Protein AF-J9G043-F1 (afdb_monomer_lite)

Sequence (116 aa):
MPAAIFRTELGAYRKVLTLEELISLRCRYGISIAAIVHRAKDLGIISVSYYNEIFDKYIHSNLMEEGWGHYPIEEHTDRFDRLLKRCVAEGYLTVEEAALNVKVKPNEYKCKLTLL

Organism: NCBI:txid749906

Structure (mmCIF, N/CA/C/O backbone):
data_AF-J9G043-F1
#
_entry.id   AF-J9G043-F1
#
loop_
_atom_site.group_PDB
_atom_site.id
_atom_site.type_symbol
_atom_site.label_atom_id
_atom_site.label_alt_id
_atom_site.label_comp_id
_atom_site.label_asym_id
_atom_site.label_entity_id
_atom_site.label_seq_id
_atom_site.pdbx_PDB_ins_code
_atom_site.Cartn_x
_atom_site.Cartn_y
_atom_site.Cartn_z
_atom_site.occupancy
_atom_site.B_iso_or_equiv
_atom_site.auth_seq_id
_atom_site.auth_comp_id
_atom_site.auth_asym_id
_atom_site.auth_atom_id
_atom_site.pdbx_PDB_model_num
ATOM 1 N N . MET A 1 1 ? -1.140 -3.269 -5.354 1.00 83.44 1 MET A N 1
ATOM 2 C CA . MET A 1 1 ? -2.037 -2.431 -6.186 1.00 83.44 1 MET A CA 1
ATOM 3 C C . MET A 1 1 ? -2.889 -3.293 -7.121 1.00 83.44 1 MET A C 1
ATOM 5 O O . MET A 1 1 ? -2.339 -4.216 -7.728 1.00 83.44 1 MET A O 1
ATOM 9 N N . PRO A 1 2 ? -4.205 -3.042 -7.253 1.00 91.62 2 PRO A N 1
ATOM 10 C CA . PRO A 1 2 ? -5.071 -3.751 -8.201 1.00 91.62 2 PRO A CA 1
ATOM 11 C C . PRO A 1 2 ? -4.583 -3.632 -9.650 1.00 91.62 2 PRO A C 1
ATOM 13 O O . PRO A 1 2 ? -4.056 -2.595 -10.048 1.00 91.62 2 PRO A O 1
ATOM 16 N N . ALA A 1 3 ? -4.762 -4.694 -10.442 1.00 92.12 3 ALA A N 1
ATOM 17 C CA . ALA A 1 3 ? -4.240 -4.766 -11.810 1.00 92.12 3 ALA A CA 1
ATOM 18 C C . ALA A 1 3 ? -4.832 -3.694 -12.740 1.00 92.12 3 ALA A C 1
ATOM 20 O O . ALA A 1 3 ? -4.106 -3.135 -13.557 1.00 92.12 3 ALA A O 1
ATOM 21 N N . ALA A 1 4 ? -6.125 -3.387 -12.590 1.00 93.75 4 ALA A N 1
ATOM 22 C CA . ALA A 1 4 ? -6.811 -2.385 -13.402 1.00 93.75 4 ALA A CA 1
ATOM 23 C C . ALA A 1 4 ? -6.187 -0.991 -13.233 1.00 93.75 4 ALA A C 1
ATOM 25 O O . ALA A 1 4 ? -5.757 -0.396 -14.214 1.00 93.75 4 ALA A O 1
ATOM 26 N N . ILE A 1 5 ? -6.039 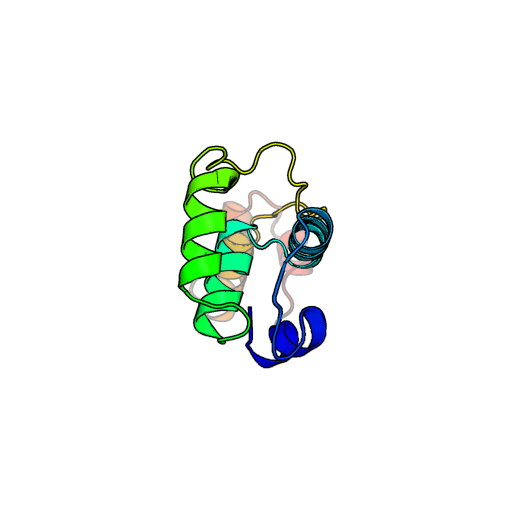-0.527 -11.986 1.00 93.25 5 ILE A N 1
ATOM 27 C CA . ILE A 1 5 ? -5.428 0.775 -11.668 1.00 93.25 5 ILE A CA 1
ATOM 28 C C . ILE A 1 5 ? -3.989 0.830 -12.193 1.00 93.25 5 ILE A C 1
ATOM 30 O O . ILE A 1 5 ? -3.579 1.811 -12.799 1.00 93.25 5 ILE A O 1
ATOM 34 N N . PHE A 1 6 ? -3.234 -0.257 -12.028 1.00 93.62 6 PHE A N 1
ATOM 35 C CA . PHE A 1 6 ? -1.839 -0.321 -12.467 1.00 93.62 6 PHE A CA 1
ATOM 36 C C . PHE A 1 6 ? -1.672 -0.188 -13.981 1.00 93.62 6 PHE A C 1
ATOM 38 O O . PHE A 1 6 ? -0.763 0.499 -14.439 1.00 93.62 6 PHE A O 1
ATOM 45 N N . ARG A 1 7 ? -2.574 -0.793 -14.756 1.00 93.31 7 ARG A N 1
ATOM 46 C CA . ARG A 1 7 ? -2.587 -0.659 -16.218 1.00 93.31 7 ARG A CA 1
ATOM 47 C C . ARG A 1 7 ? -3.043 0.723 -16.677 1.00 93.31 7 ARG A C 1
ATOM 49 O O . ARG A 1 7 ? -2.582 1.170 -17.718 1.00 93.31 7 ARG A O 1
ATOM 56 N N . THR A 1 8 ? -3.909 1.399 -15.925 1.00 93.06 8 THR A N 1
ATOM 57 C CA . THR A 1 8 ? -4.282 2.792 -16.216 1.00 93.06 8 THR A CA 1
ATOM 58 C C . THR A 1 8 ? -3.104 3.742 -16.009 1.00 93.06 8 THR A C 1
ATOM 60 O O . THR A 1 8 ? -2.899 4.635 -16.821 1.00 93.06 8 THR A O 1
ATOM 63 N N . GLU A 1 9 ? -2.314 3.527 -14.957 1.00 92.56 9 GLU A N 1
ATOM 64 C CA . GLU A 1 9 ? -1.180 4.392 -14.612 1.00 92.56 9 GLU A CA 1
ATOM 65 C C . GLU A 1 9 ? 0.044 4.181 -15.519 1.00 92.56 9 GLU A C 1
ATOM 67 O O . GLU A 1 9 ? 0.621 5.149 -16.002 1.00 92.56 9 GLU A O 1
ATOM 72 N N . LEU A 1 10 ? 0.444 2.927 -15.771 1.00 90.38 10 LEU A N 1
ATOM 73 C CA . LEU A 1 10 ? 1.682 2.599 -16.503 1.00 90.38 10 LEU A CA 1
ATOM 74 C C . LEU A 1 10 ? 1.450 2.084 -17.932 1.00 90.38 10 LEU A C 1
ATOM 76 O O . LEU A 1 10 ? 2.395 1.943 -18.711 1.00 90.38 10 LEU A O 1
ATOM 80 N N . GLY A 1 11 ? 0.201 1.791 -18.293 1.00 91.62 11 GLY A N 1
ATOM 81 C CA . GLY A 1 11 ? -0.156 1.166 -19.562 1.00 91.62 11 GLY A CA 1
ATOM 82 C C . GLY A 1 11 ? -0.035 -0.361 -19.554 1.00 91.62 11 GLY A C 1
ATOM 83 O O . GLY A 1 11 ? 0.167 -1.010 -18.527 1.00 91.62 11 GLY A O 1
ATOM 84 N N . ALA A 1 12 ? -0.189 -0.952 -20.741 1.00 89.94 12 ALA A N 1
ATOM 85 C CA . ALA A 1 12 ? -0.136 -2.402 -20.926 1.00 89.94 12 ALA A CA 1
ATOM 86 C C . ALA A 1 12 ? 1.292 -2.949 -21.103 1.00 89.94 12 ALA A C 1
ATOM 88 O O . ALA A 1 12 ? 1.536 -4.103 -20.766 1.00 89.94 12 ALA A O 1
ATOM 89 N N . TYR A 1 13 ? 2.215 -2.143 -21.638 1.00 93.25 13 TYR A N 1
ATOM 90 C CA . TYR A 1 13 ? 3.593 -2.548 -21.915 1.00 93.25 13 TYR A CA 1
ATOM 91 C C . TYR A 1 13 ? 4.543 -1.349 -21.870 1.00 93.25 13 TYR A C 1
ATOM 93 O O . TYR A 1 13 ? 4.235 -0.283 -22.410 1.00 93.25 13 TYR A O 1
ATOM 101 N N . ARG A 1 14 ? 5.718 -1.535 -21.263 1.00 90.25 14 ARG A N 1
ATOM 102 C CA . ARG A 1 14 ? 6.774 -0.526 -21.144 1.00 90.25 14 ARG A CA 1
ATOM 103 C C . ARG A 1 14 ? 8.136 -1.151 -21.399 1.00 90.25 14 ARG A C 1
ATOM 105 O O . ARG A 1 14 ? 8.455 -2.226 -20.901 1.00 90.25 14 ARG A O 1
ATOM 112 N N . LYS A 1 15 ? 8.964 -0.425 -22.152 1.00 90.19 15 LYS A N 1
ATOM 113 C CA . LYS A 1 15 ? 10.357 -0.812 -22.403 1.00 90.19 15 LYS A CA 1
ATOM 114 C C . LYS A 1 15 ? 11.306 -0.278 -21.328 1.00 90.19 15 LYS A C 1
ATOM 116 O O . LYS A 1 15 ? 12.271 -0.948 -20.995 1.00 90.19 15 LYS A O 1
ATOM 121 N N . VAL A 1 16 ? 11.030 0.925 -20.819 1.00 92.44 16 VAL A N 1
ATOM 122 C CA . VAL A 1 16 ? 11.827 1.617 -19.798 1.00 92.44 16 VAL A CA 1
ATOM 123 C C . VAL A 1 16 ? 10.878 2.332 -18.834 1.00 92.44 16 VAL A C 1
ATOM 125 O O . VAL A 1 16 ? 9.849 2.862 -19.262 1.00 92.44 16 VAL A O 1
ATOM 128 N N . LEU A 1 17 ? 11.219 2.322 -17.548 1.00 91.94 17 LEU A N 1
ATOM 129 C CA . LEU A 1 17 ? 10.567 3.082 -16.481 1.00 91.94 17 LEU A CA 1
ATOM 130 C C . LEU A 1 17 ? 11.531 4.162 -15.986 1.00 91.94 17 LEU A C 1
ATOM 132 O O . LEU A 1 17 ? 12.732 3.910 -15.871 1.00 91.94 17 LEU A O 1
ATOM 136 N N . THR A 1 18 ? 11.019 5.356 -15.693 1.00 92.19 18 THR A N 1
ATOM 137 C CA . THR A 1 18 ? 11.827 6.428 -15.096 1.00 92.19 18 THR A CA 1
ATOM 138 C C . THR A 1 18 ? 11.665 6.429 -13.580 1.00 92.19 18 THR A C 1
ATOM 140 O O . THR A 1 18 ? 10.607 6.086 -13.054 1.00 92.19 18 THR A O 1
ATOM 143 N N . LEU A 1 19 ? 12.712 6.832 -12.855 1.00 91.31 19 LEU A N 1
ATOM 144 C CA . LEU A 1 19 ? 12.646 6.900 -11.394 1.00 91.31 19 LEU A CA 1
ATOM 145 C C . LEU A 1 19 ? 11.582 7.906 -10.923 1.00 91.31 19 LEU A C 1
ATOM 147 O O . LEU A 1 19 ? 10.851 7.624 -9.982 1.00 91.31 19 LEU A O 1
ATOM 151 N N . GLU A 1 20 ? 11.438 9.040 -11.610 1.00 92.06 20 GLU A N 1
ATOM 152 C CA . GLU A 1 20 ? 10.441 10.071 -11.288 1.00 92.06 20 GLU A CA 1
ATOM 153 C C . GLU A 1 20 ? 8.993 9.563 -11.407 1.00 92.06 20 GLU A C 1
ATOM 155 O O . GLU A 1 20 ? 8.160 9.869 -10.554 1.00 92.06 20 GLU A O 1
ATOM 160 N N . GLU A 1 21 ? 8.693 8.73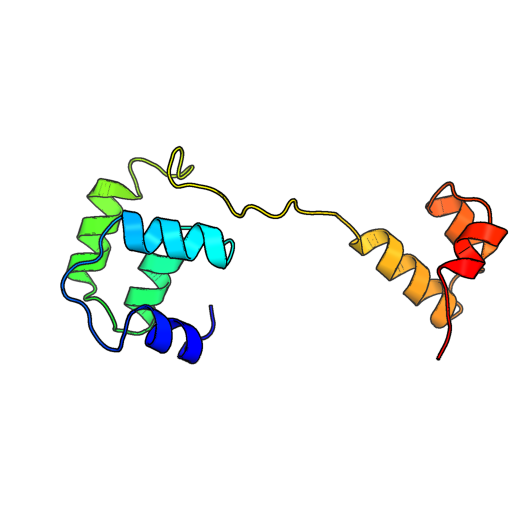8 -12.419 1.00 93.06 21 GLU A N 1
ATOM 161 C CA . GLU A 1 21 ? 7.383 8.089 -12.587 1.00 93.06 21 GLU A CA 1
ATOM 162 C C . GLU A 1 21 ? 7.074 7.170 -11.393 1.00 93.06 21 GLU A C 1
ATOM 164 O O . GLU A 1 21 ? 5.970 7.193 -10.841 1.00 93.06 21 GLU A O 1
ATOM 169 N N . LEU A 1 22 ? 8.077 6.418 -10.931 1.00 93.38 22 LEU A N 1
ATOM 170 C CA . LEU A 1 22 ? 7.959 5.524 -9.779 1.00 93.38 22 LEU A CA 1
ATOM 171 C C . LEU A 1 22 ? 7.812 6.291 -8.457 1.00 93.38 22 LEU A C 1
ATOM 173 O O . LEU A 1 22 ? 6.971 5.923 -7.635 1.00 93.38 22 LEU A O 1
ATOM 177 N N . ILE A 1 23 ? 8.566 7.379 -8.268 1.00 94.19 23 ILE A N 1
ATOM 178 C CA . ILE A 1 23 ? 8.435 8.270 -7.104 1.00 94.19 23 ILE A CA 1
ATOM 179 C C . ILE A 1 23 ? 7.031 8.886 -7.072 1.00 94.19 23 ILE A C 1
ATOM 181 O O . ILE A 1 23 ? 6.381 8.885 -6.029 1.00 94.19 23 ILE A O 1
ATOM 185 N N . SER A 1 24 ? 6.515 9.347 -8.215 1.00 93.75 24 SER A N 1
ATOM 186 C CA . SER A 1 24 ? 5.154 9.889 -8.310 1.00 93.75 24 SER A CA 1
ATOM 187 C C . SER A 1 24 ? 4.093 8.868 -7.884 1.00 93.75 24 SER A C 1
ATOM 189 O O . SER A 1 24 ? 3.169 9.196 -7.136 1.00 93.75 24 SER A O 1
ATOM 191 N N . LEU A 1 25 ? 4.229 7.607 -8.305 1.00 93.56 25 LEU A N 1
ATOM 192 C CA . LEU A 1 25 ? 3.329 6.527 -7.891 1.00 93.56 25 LEU A CA 1
ATOM 193 C C . LEU A 1 25 ? 3.442 6.216 -6.397 1.00 93.56 25 LEU A C 1
ATOM 195 O O . LEU A 1 25 ? 2.419 6.050 -5.727 1.00 93.56 25 LEU A O 1
ATOM 199 N N . ARG A 1 26 ? 4.661 6.188 -5.854 1.00 92.56 26 ARG A N 1
ATOM 200 C CA . ARG A 1 26 ? 4.886 6.020 -4.418 1.00 92.56 26 ARG A CA 1
ATOM 201 C C . ARG A 1 26 ? 4.215 7.121 -3.606 1.00 92.56 26 ARG A C 1
ATOM 203 O O . ARG A 1 26 ? 3.488 6.813 -2.667 1.00 92.56 26 ARG A O 1
ATOM 210 N N . CYS A 1 27 ? 4.414 8.384 -3.972 1.00 92.69 27 CYS A N 1
ATOM 211 C CA . CYS A 1 27 ? 3.828 9.516 -3.257 1.00 92.69 27 CYS A CA 1
ATOM 212 C C . CYS A 1 27 ? 2.294 9.524 -3.331 1.00 92.69 27 CYS A C 1
ATOM 214 O O . CYS A 1 27 ? 1.644 9.977 -2.396 1.00 92.69 27 CYS A O 1
ATOM 216 N N . ARG A 1 28 ? 1.696 9.006 -4.414 1.00 92.31 28 ARG A N 1
ATOM 217 C CA . ARG A 1 28 ? 0.232 8.941 -4.570 1.00 92.31 28 ARG A CA 1
ATOM 218 C C . ARG A 1 28 ? -0.423 7.776 -3.834 1.00 92.31 28 ARG A C 1
ATOM 220 O O . ARG A 1 28 ? -1.520 7.945 -3.311 1.00 92.31 28 ARG A O 1
ATOM 227 N N . TYR A 1 29 ? 0.213 6.606 -3.808 1.00 91.75 29 TYR A N 1
ATOM 228 C CA . TYR A 1 29 ? -0.409 5.375 -3.300 1.00 91.75 29 TYR A CA 1
ATOM 229 C C . TYR A 1 29 ? 0.231 4.815 -2.026 1.00 91.75 29 TYR A C 1
ATOM 231 O O . TYR A 1 29 ? -0.287 3.848 -1.473 1.00 91.75 29 TYR A O 1
ATOM 239 N N . GLY A 1 30 ? 1.359 5.369 -1.582 1.00 91.31 30 GLY A N 1
ATOM 240 C CA . GLY A 1 30 ? 2.098 4.890 -0.413 1.00 91.31 30 GLY A CA 1
ATOM 241 C C . GLY A 1 30 ? 2.710 3.502 -0.594 1.00 91.31 30 GLY A C 1
ATOM 242 O O . GLY A 1 30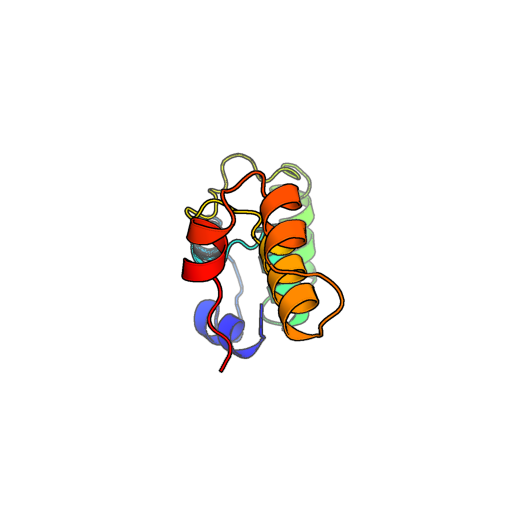 ? 2.840 2.745 0.361 1.00 91.31 30 GLY A O 1
ATOM 243 N N . ILE A 1 31 ? 3.064 3.145 -1.830 1.00 92.44 31 ILE A N 1
ATOM 244 C CA . ILE A 1 31 ? 3.646 1.844 -2.180 1.00 92.44 31 ILE A CA 1
ATOM 245 C C . ILE A 1 31 ? 5.150 2.019 -2.407 1.00 92.44 31 ILE A C 1
ATOM 247 O O . ILE A 1 31 ? 5.560 2.992 -3.037 1.00 92.44 31 ILE A O 1
ATOM 251 N N . SER A 1 32 ? 5.966 1.076 -1.930 1.00 92.75 32 SER A N 1
ATOM 252 C CA . SER A 1 32 ? 7.410 1.085 -2.192 1.00 92.75 32 SER A CA 1
ATOM 253 C C . SER A 1 32 ? 7.719 0.979 -3.686 1.00 92.75 32 SER A C 1
ATOM 255 O O . SER A 1 32 ? 6.978 0.355 -4.457 1.00 92.75 32 SER A O 1
ATOM 257 N N . ILE A 1 33 ? 8.834 1.571 -4.110 1.00 93.50 33 ILE A N 1
ATOM 258 C CA . ILE A 1 33 ? 9.256 1.528 -5.514 1.00 93.50 33 ILE A CA 1
ATOM 259 C C . ILE A 1 33 ? 9.550 0.090 -5.931 1.00 93.50 33 ILE A C 1
ATOM 261 O O . ILE A 1 33 ? 9.089 -0.348 -6.987 1.00 93.50 33 ILE A O 1
ATOM 265 N N . ALA A 1 34 ? 10.217 -0.683 -5.076 1.00 93.88 34 ALA A N 1
ATOM 266 C CA . ALA A 1 34 ? 10.456 -2.098 -5.307 1.00 93.88 34 ALA A CA 1
ATOM 267 C C . ALA A 1 34 ? 9.146 -2.863 -5.546 1.00 93.88 34 ALA A C 1
ATOM 269 O O . ALA A 1 34 ? 9.048 -3.633 -6.503 1.00 93.88 34 ALA A O 1
ATOM 270 N N . ALA A 1 35 ? 8.104 -2.611 -4.744 1.00 94.00 35 ALA A N 1
ATOM 271 C CA . ALA A 1 35 ? 6.807 -3.258 -4.926 1.00 94.00 35 ALA A CA 1
ATOM 272 C C . ALA A 1 35 ? 6.118 -2.840 -6.234 1.00 94.00 35 ALA A C 1
ATOM 274 O O . ALA A 1 35 ? 5.463 -3.674 -6.862 1.00 94.00 35 ALA A O 1
ATOM 275 N N . ILE A 1 36 ? 6.275 -1.590 -6.682 1.00 94.62 36 ILE A N 1
ATOM 276 C CA . ILE A 1 36 ? 5.770 -1.137 -7.989 1.00 94.62 36 ILE A CA 1
ATOM 277 C C . ILE A 1 36 ? 6.486 -1.885 -9.121 1.00 94.62 36 ILE A C 1
ATOM 279 O O . ILE A 1 36 ? 5.823 -2.439 -9.996 1.00 94.62 36 ILE A O 1
ATOM 283 N N . VAL A 1 37 ? 7.818 -1.966 -9.089 1.00 94.62 37 VAL A N 1
ATOM 284 C CA . VAL A 1 37 ? 8.619 -2.654 -10.118 1.00 94.62 37 VAL A CA 1
ATOM 285 C C . VAL A 1 37 ? 8.301 -4.154 -10.159 1.00 94.62 37 VAL A C 1
ATOM 287 O O . VAL A 1 37 ? 8.056 -4.710 -11.232 1.00 94.62 37 VAL A O 1
ATOM 290 N N . HIS A 1 38 ? 8.200 -4.801 -8.996 1.00 94.81 38 HIS A N 1
ATOM 291 C CA . HIS A 1 38 ? 7.724 -6.181 -8.882 1.00 94.81 38 HIS A CA 1
ATOM 292 C C . HIS A 1 38 ? 6.324 -6.355 -9.474 1.00 94.81 38 HIS A C 1
ATOM 294 O O . HIS A 1 38 ? 6.086 -7.271 -10.261 1.00 94.81 38 HIS A O 1
ATOM 300 N N . ARG A 1 39 ? 5.398 -5.446 -9.154 1.00 95.19 39 ARG A N 1
ATOM 301 C CA . ARG A 1 39 ? 4.028 -5.512 -9.664 1.00 95.19 39 ARG A CA 1
ATOM 302 C C . ARG A 1 39 ? 3.961 -5.328 -11.180 1.00 95.19 39 ARG A C 1
ATOM 304 O O . ARG A 1 39 ? 3.145 -5.984 -11.824 1.00 95.19 39 ARG A O 1
ATOM 311 N N . ALA A 1 40 ? 4.813 -4.481 -11.755 1.00 94.81 40 ALA A N 1
ATOM 312 C CA . ALA A 1 40 ? 4.911 -4.301 -13.201 1.00 94.81 40 ALA A CA 1
ATOM 313 C C . ALA A 1 40 ? 5.355 -5.592 -13.902 1.00 94.81 40 ALA A C 1
ATOM 315 O O . ALA A 1 40 ? 4.796 -5.945 -14.943 1.00 94.81 40 ALA A O 1
ATOM 316 N N . LYS A 1 41 ? 6.312 -6.318 -13.311 1.00 95.56 41 LYS A N 1
ATOM 317 C CA . LYS A 1 41 ? 6.744 -7.636 -13.792 1.00 95.56 41 LYS A CA 1
ATOM 318 C C . LYS A 1 41 ? 5.605 -8.656 -13.702 1.00 95.56 41 LYS A C 1
ATOM 320 O O . LYS A 1 41 ? 5.315 -9.314 -14.696 1.00 95.56 41 LYS A O 1
ATOM 325 N N . ASP A 1 42 ? 4.928 -8.753 -12.557 1.00 95.50 42 ASP A N 1
ATOM 326 C CA . ASP A 1 42 ? 3.834 -9.718 -12.351 1.00 95.50 42 ASP A CA 1
ATOM 327 C C . ASP A 1 42 ? 2.676 -9.522 -13.338 1.00 95.50 42 ASP A C 1
ATOM 329 O O . ASP A 1 42 ? 2.017 -10.478 -13.742 1.00 95.50 42 ASP A O 1
ATOM 333 N N . LEU A 1 43 ? 2.417 -8.275 -13.737 1.00 94.88 43 LEU A N 1
ATOM 334 C CA . LEU A 1 43 ? 1.372 -7.933 -14.702 1.00 94.88 43 LEU A CA 1
ATOM 335 C C . LEU A 1 43 ? 1.828 -8.021 -16.165 1.00 94.88 43 LEU A C 1
ATOM 337 O O . LEU A 1 43 ? 1.007 -7.773 -17.052 1.00 94.88 43 LEU A O 1
ATOM 341 N N . GLY A 1 44 ? 3.095 -8.366 -16.413 1.00 94.25 44 GLY A N 1
ATOM 342 C CA . GLY A 1 44 ? 3.686 -8.473 -17.748 1.00 94.25 44 GLY A CA 1
ATOM 343 C C . GLY A 1 44 ? 3.915 -7.130 -18.447 1.00 94.25 44 GLY A C 1
ATOM 344 O O . GLY A 1 44 ? 4.065 -7.100 -19.664 1.00 94.25 44 GLY A O 1
ATOM 345 N N . ILE A 1 45 ? 3.927 -6.021 -17.702 1.00 94.94 45 ILE A N 1
ATOM 346 C CA . ILE A 1 45 ? 4.142 -4.675 -18.257 1.00 94.94 45 ILE A CA 1
ATOM 347 C C . ILE A 1 45 ? 5.614 -4.476 -18.617 1.00 94.94 45 ILE A C 1
ATOM 349 O O . ILE A 1 45 ? 5.916 -3.811 -19.605 1.00 94.94 45 ILE A O 1
ATOM 353 N N . ILE A 1 46 ? 6.518 -5.077 -17.842 1.00 95.75 46 ILE A N 1
ATOM 354 C CA . ILE A 1 46 ? 7.957 -5.115 -18.114 1.00 95.75 46 ILE A CA 1
ATOM 355 C C . ILE A 1 46 ? 8.444 -6.555 -18.271 1.00 95.75 46 ILE A C 1
ATOM 357 O O . ILE A 1 46 ? 7.850 -7.489 -17.727 1.00 95.75 46 ILE A O 1
ATOM 361 N N . SER A 1 47 ? 9.551 -6.742 -18.990 1.00 95.31 47 SER A N 1
ATOM 362 C CA . SER A 1 47 ? 10.181 -8.056 -19.115 1.00 95.31 47 SER A CA 1
ATOM 363 C C . SER A 1 47 ? 10.893 -8.470 -17.823 1.00 95.31 47 SER A C 1
ATOM 365 O O . SER A 1 47 ? 11.362 -7.639 -17.044 1.00 95.31 47 SER A O 1
ATOM 367 N N . VAL A 1 48 ? 11.042 -9.782 -17.622 1.00 95.50 48 VAL A N 1
ATOM 368 C CA . VAL A 1 48 ? 11.794 -10.337 -16.484 1.00 95.50 48 VAL A CA 1
ATOM 369 C C . VAL A 1 48 ? 13.271 -9.931 -16.532 1.00 95.50 48 VAL A C 1
ATOM 371 O O . VAL A 1 48 ? 13.864 -9.661 -15.492 1.00 95.50 48 VAL A O 1
ATOM 374 N N . SER A 1 49 ? 13.857 -9.838 -17.730 1.00 95.25 49 SER A N 1
ATOM 375 C CA . SER A 1 49 ? 15.241 -9.386 -17.909 1.00 95.25 49 SER A CA 1
ATOM 376 C C . SER A 1 49 ? 15.441 -7.946 -17.439 1.00 95.25 49 SER A C 1
ATOM 378 O O . SER A 1 49 ? 16.372 -7.674 -16.688 1.00 95.25 49 SER A O 1
ATOM 380 N N . TYR A 1 50 ? 14.534 -7.045 -17.827 1.00 95.25 50 TYR A N 1
ATOM 381 C CA . TYR A 1 50 ? 14.585 -5.643 -17.425 1.00 95.25 50 TYR A CA 1
ATOM 382 C C . TYR A 1 50 ? 14.313 -5.472 -15.928 1.00 95.25 50 TYR A C 1
ATOM 384 O O . TYR A 1 50 ? 14.970 -4.678 -15.262 1.00 95.25 50 TYR A O 1
ATOM 392 N N . TYR A 1 51 ? 13.390 -6.266 -15.381 1.00 95.75 51 TYR A N 1
ATOM 393 C CA . TYR A 1 51 ? 13.146 -6.326 -13.944 1.00 95.75 51 TYR A CA 1
ATOM 394 C C . TYR A 1 51 ? 14.430 -6.670 -13.162 1.00 95.75 51 TYR A C 1
ATOM 396 O O . TYR A 1 51 ? 14.765 -5.949 -12.226 1.00 95.75 51 TYR A O 1
ATOM 404 N N . ASN A 1 52 ? 15.161 -7.721 -13.560 1.00 95.31 52 ASN A N 1
ATOM 405 C CA . ASN A 1 52 ? 16.400 -8.119 -12.879 1.00 95.31 52 ASN A CA 1
ATOM 406 C C . ASN A 1 52 ? 17.455 -7.005 -12.963 1.00 95.31 52 ASN A C 1
ATOM 408 O O . ASN A 1 52 ? 18.073 -6.665 -11.962 1.00 95.31 52 ASN A O 1
ATOM 412 N N . GLU A 1 53 ? 17.594 -6.373 -14.133 1.00 93.81 53 GLU A N 1
ATOM 413 C CA . GLU A 1 53 ? 18.524 -5.259 -14.324 1.00 93.81 53 GLU A CA 1
ATOM 414 C C . GLU A 1 53 ? 18.217 -4.069 -13.401 1.00 93.81 53 GLU A C 1
ATOM 416 O O . GLU A 1 53 ? 19.130 -3.533 -12.771 1.00 93.81 53 GLU A O 1
ATOM 421 N N . ILE A 1 54 ? 16.948 -3.651 -13.300 1.00 93.00 54 ILE A N 1
ATOM 422 C CA . ILE A 1 54 ? 16.552 -2.571 -12.383 1.00 93.00 54 ILE A CA 1
ATOM 423 C C . ILE A 1 54 ? 16.829 -2.975 -10.938 1.00 93.00 54 ILE A C 1
ATOM 425 O O . ILE A 1 54 ? 17.331 -2.165 -10.153 1.00 93.00 54 ILE A O 1
ATOM 429 N N . PHE A 1 55 ? 16.465 -4.207 -10.582 1.00 92.06 55 PHE A N 1
ATOM 430 C CA . PHE A 1 55 ? 16.559 -4.676 -9.212 1.00 92.06 55 PHE A CA 1
ATOM 431 C C . PHE A 1 55 ? 18.010 -4.679 -8.731 1.00 92.06 55 PHE A C 1
ATOM 433 O O . PHE A 1 55 ? 18.303 -4.092 -7.692 1.00 92.06 55 PHE A O 1
ATOM 440 N N . ASP A 1 56 ? 18.920 -5.233 -9.530 1.00 92.69 56 ASP A N 1
ATOM 441 C CA . ASP A 1 56 ? 20.338 -5.329 -9.183 1.00 92.69 56 ASP A CA 1
ATOM 442 C C . ASP A 1 56 ? 21.031 -3.959 -9.176 1.00 92.69 56 ASP A C 1
ATOM 444 O O . ASP A 1 56 ? 21.861 -3.687 -8.310 1.00 92.69 56 ASP A O 1
ATOM 448 N N . LYS A 1 57 ? 20.686 -3.064 -10.115 1.00 91.25 57 LYS A N 1
ATOM 449 C CA . LYS A 1 57 ? 21.338 -1.747 -10.229 1.00 91.25 57 LYS A CA 1
ATOM 450 C C . LYS A 1 57 ? 20.851 -0.731 -9.195 1.00 91.25 57 LYS A C 1
ATOM 452 O O . LYS A 1 57 ? 21.663 0.028 -8.664 1.00 91.25 57 LYS A O 1
ATOM 457 N N . TYR A 1 58 ? 19.544 -0.677 -8.939 1.00 90.00 58 TYR A N 1
ATOM 458 C CA . TYR A 1 58 ? 18.929 0.425 -8.190 1.00 90.00 58 TYR A CA 1
ATOM 459 C C . TYR A 1 58 ? 18.294 -0.014 -6.871 1.00 90.00 58 TYR A C 1
ATOM 461 O O . TYR A 1 58 ? 18.463 0.662 -5.862 1.00 90.00 58 TYR A O 1
ATOM 469 N N . ILE A 1 59 ? 17.548 -1.123 -6.857 1.00 89.69 59 ILE A N 1
ATOM 470 C CA . ILE A 1 59 ? 16.789 -1.533 -5.662 1.00 89.69 59 ILE A CA 1
ATOM 471 C C . ILE A 1 59 ? 17.718 -2.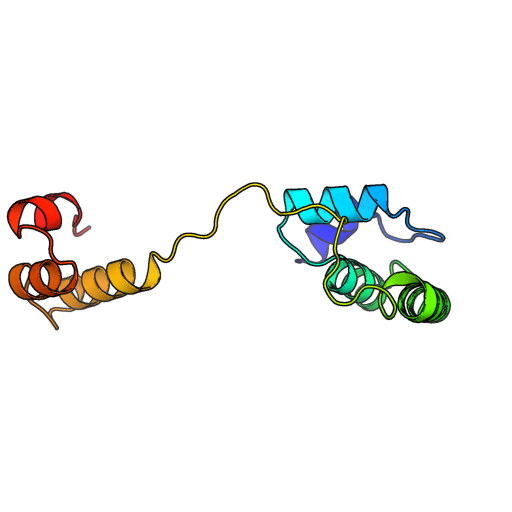179 -4.632 1.00 89.69 59 ILE A C 1
ATOM 473 O O . ILE A 1 59 ? 17.632 -1.874 -3.446 1.00 89.69 59 ILE A O 1
ATOM 477 N N . HIS A 1 60 ? 18.642 -3.031 -5.076 1.00 90.56 60 HIS A N 1
ATOM 478 C CA . HIS A 1 60 ? 19.574 -3.717 -4.185 1.00 90.56 60 HIS A CA 1
ATOM 479 C C . HIS A 1 60 ? 20.542 -2.751 -3.486 1.00 90.56 60 HIS A C 1
ATOM 481 O O . HIS A 1 60 ? 20.927 -2.980 -2.342 1.00 90.56 60 HIS A O 1
ATOM 487 N N . SER A 1 61 ? 20.901 -1.648 -4.150 1.00 90.25 61 SER A N 1
ATOM 488 C CA . SER A 1 61 ? 21.778 -0.609 -3.601 1.00 90.25 61 SER A CA 1
ATOM 489 C C . SER A 1 61 ? 21.063 0.356 -2.646 1.00 90.25 61 SER A C 1
ATOM 491 O O . SER A 1 61 ? 21.729 0.984 -1.828 1.00 90.25 61 SER A O 1
ATOM 493 N N . ASN A 1 62 ? 19.729 0.451 -2.699 1.00 91.44 62 ASN A N 1
ATOM 494 C CA . ASN A 1 62 ? 18.928 1.336 -1.849 1.00 91.44 62 ASN A CA 1
ATOM 495 C C . ASN A 1 62 ? 17.680 0.628 -1.290 1.00 91.44 62 ASN A C 1
ATOM 497 O O . ASN A 1 62 ? 16.545 0.965 -1.624 1.00 91.44 62 ASN A O 1
ATOM 501 N N . LEU A 1 63 ? 17.890 -0.351 -0.405 1.00 85.19 63 LEU A N 1
ATOM 502 C CA . LEU A 1 63 ? 16.810 -1.151 0.198 1.00 85.19 63 LEU A CA 1
ATOM 503 C C . LEU A 1 63 ? 15.844 -0.329 1.063 1.00 85.19 63 LEU A C 1
ATOM 505 O O . LEU A 1 63 ? 14.673 -0.682 1.178 1.00 85.19 63 LEU A O 1
ATOM 509 N N . MET A 1 64 ? 16.338 0.743 1.688 1.00 86.75 64 MET A N 1
ATOM 510 C CA . MET A 1 64 ? 15.524 1.656 2.500 1.00 86.75 64 MET A CA 1
ATOM 511 C C . MET A 1 64 ? 14.781 2.690 1.644 1.00 86.75 64 MET A C 1
ATOM 513 O O . MET A 1 64 ? 13.934 3.422 2.153 1.00 86.75 64 MET A O 1
ATOM 517 N N . GLU A 1 65 ? 15.070 2.726 0.339 1.00 88.69 65 GLU A N 1
ATOM 518 C CA . GLU A 1 65 ? 14.491 3.658 -0.620 1.00 88.69 65 GLU A CA 1
ATOM 519 C C . GLU A 1 65 ? 14.642 5.129 -0.174 1.00 88.69 65 GLU A C 1
ATOM 521 O O . GLU A 1 65 ? 13.738 5.957 -0.329 1.00 88.69 65 GLU A O 1
ATOM 526 N N . GLU A 1 66 ? 15.800 5.457 0.408 1.00 88.06 66 GLU A N 1
ATOM 527 C CA . GLU A 1 66 ? 16.116 6.804 0.880 1.00 88.06 66 GLU A CA 1
ATOM 528 C C . GLU A 1 66 ? 16.182 7.778 -0.302 1.00 88.06 66 GLU A C 1
ATOM 530 O O . GLU A 1 66 ? 16.745 7.471 -1.356 1.00 88.06 66 GLU A O 1
ATOM 535 N N . GLY A 1 67 ? 15.573 8.956 -0.147 1.00 86.62 67 GLY A N 1
ATOM 536 C CA . GLY A 1 67 ? 15.511 9.975 -1.200 1.00 86.62 67 GLY A CA 1
ATOM 537 C C . GLY A 1 67 ? 14.480 9.713 -2.305 1.00 86.62 67 GLY A C 1
ATOM 538 O O . GLY A 1 67 ? 14.347 10.534 -3.209 1.00 86.62 67 GLY A O 1
ATOM 539 N N . TRP A 1 68 ? 13.704 8.626 -2.239 1.00 90.00 68 TRP A N 1
ATOM 540 C CA . TRP A 1 68 ? 12.673 8.292 -3.236 1.00 90.00 68 TRP A CA 1
ATOM 541 C C . TRP A 1 68 ? 11.266 8.793 -2.872 1.00 90.00 68 TRP A C 1
ATOM 543 O O . TRP A 1 68 ? 10.261 8.228 -3.305 1.00 90.00 68 TRP A O 1
ATOM 553 N N . GLY A 1 69 ? 11.186 9.871 -2.092 1.00 86.31 69 GLY A N 1
ATOM 554 C CA . GLY A 1 69 ? 9.924 10.450 -1.633 1.00 86.31 69 GLY A CA 1
ATOM 555 C C . GLY A 1 69 ? 9.195 9.596 -0.588 1.00 86.31 69 GLY A C 1
ATOM 556 O O . GLY A 1 69 ? 9.614 8.499 -0.219 1.00 86.31 69 GLY A O 1
ATOM 557 N N . HIS A 1 70 ? 8.082 10.119 -0.081 1.00 87.12 70 HIS A N 1
ATOM 558 C CA . HIS A 1 70 ? 7.246 9.451 0.913 1.00 87.12 70 HIS A CA 1
ATOM 559 C C . HIS A 1 70 ? 5.768 9.758 0.661 1.00 87.12 70 HIS A C 1
ATOM 561 O O . HIS A 1 70 ? 5.432 10.733 -0.013 1.00 87.12 70 HIS A O 1
ATOM 567 N N . TYR A 1 71 ? 4.888 8.907 1.186 1.00 88.94 71 TYR A N 1
ATOM 568 C CA . TYR A 1 71 ? 3.458 9.179 1.170 1.00 88.94 71 TYR A CA 1
ATOM 569 C C . TYR A 1 71 ? 3.175 10.387 2.072 1.00 88.94 71 TYR A C 1
ATOM 571 O O . TYR A 1 71 ? 3.554 10.358 3.235 1.00 88.94 71 TYR A O 1
ATOM 579 N N . PRO A 1 72 ? 2.551 11.466 1.580 1.00 86.94 72 PRO A N 1
ATOM 580 C CA . PRO A 1 72 ? 2.472 12.712 2.340 1.00 86.94 72 PRO A CA 1
ATOM 581 C C . PRO A 1 72 ? 1.525 12.641 3.545 1.00 86.94 72 PRO A C 1
ATOM 583 O O . PRO A 1 72 ? 1.540 13.550 4.368 1.00 86.94 72 PRO A O 1
ATOM 586 N N . ILE A 1 73 ? 0.678 11.612 3.636 1.00 86.50 73 ILE A N 1
ATOM 587 C CA . ILE A 1 73 ? -0.272 11.458 4.739 1.00 86.50 73 ILE A CA 1
ATOM 588 C C . ILE A 1 73 ? 0.372 10.616 5.836 1.00 86.50 73 ILE A C 1
ATOM 590 O O . ILE A 1 73 ? 0.832 9.503 5.581 1.00 86.50 73 ILE A O 1
ATOM 594 N N . GLU A 1 74 ? 0.360 11.146 7.055 1.00 83.88 74 GLU A N 1
ATOM 595 C CA . GLU A 1 74 ? 0.849 10.443 8.234 1.00 83.88 74 GLU A CA 1
ATOM 596 C C . GLU A 1 74 ? -0.033 9.239 8.577 1.00 83.88 74 GLU A C 1
ATOM 598 O O . GLU A 1 74 ? -1.264 9.274 8.484 1.00 83.88 74 GLU A O 1
ATOM 603 N N . GLU A 1 75 ? 0.609 8.151 8.992 1.00 78.88 75 GLU A N 1
ATOM 604 C CA . GLU A 1 75 ? -0.098 6.977 9.480 1.00 78.88 75 GLU A CA 1
ATOM 605 C C . GLU A 1 75 ? -0.565 7.213 10.923 1.00 78.88 75 GLU A C 1
ATOM 607 O O . GLU A 1 75 ? 0.234 7.481 11.823 1.00 78.88 75 GLU A O 1
ATOM 612 N N . HIS A 1 76 ? -1.870 7.073 11.162 1.00 82.56 76 HIS A N 1
ATOM 613 C CA . HIS A 1 76 ? -2.458 7.131 12.498 1.00 82.56 76 HIS A CA 1
ATOM 614 C C . HIS A 1 76 ? -3.045 5.771 12.888 1.00 82.56 76 HIS A C 1
ATOM 616 O O . HIS A 1 76 ? -3.717 5.096 12.105 1.00 82.56 76 HIS A O 1
ATOM 622 N N . THR A 1 77 ? -2.780 5.342 14.125 1.00 83.69 77 THR A N 1
ATOM 623 C CA . THR A 1 77 ? -3.264 4.051 14.626 1.00 83.69 77 THR A CA 1
ATOM 624 C C . THR A 1 77 ? -4.636 4.199 15.279 1.00 83.69 77 THR A C 1
ATOM 626 O O . THR A 1 77 ? -4.743 4.388 16.486 1.00 83.69 77 THR A O 1
ATOM 629 N N . ASP A 1 78 ? -5.695 3.989 14.498 1.00 87.94 78 ASP A N 1
ATOM 630 C CA . ASP A 1 78 ? -7.081 3.993 15.006 1.00 87.94 78 ASP A CA 1
ATOM 631 C C . ASP A 1 78 ? -7.599 2.590 15.357 1.00 87.94 78 ASP A C 1
ATOM 633 O O . ASP A 1 78 ? -8.752 2.392 15.750 1.00 87.94 78 ASP A O 1
ATOM 637 N N . ARG A 1 79 ? -6.752 1.565 15.197 1.00 90.12 79 ARG A N 1
ATOM 638 C CA . ARG A 1 79 ? -7.150 0.159 15.352 1.00 90.12 79 ARG A CA 1
ATOM 639 C C . ARG A 1 79 ? -7.711 -0.129 16.742 1.00 90.12 79 ARG A C 1
ATOM 641 O O . ARG A 1 79 ? -8.710 -0.836 16.843 1.00 90.12 79 ARG A O 1
ATOM 648 N N . PHE A 1 80 ? -7.054 0.372 17.784 1.00 91.19 80 PHE A N 1
ATOM 649 C CA . PHE A 1 80 ? -7.454 0.113 19.165 1.00 91.19 80 PHE A CA 1
ATOM 650 C C . PHE A 1 80 ? -8.817 0.737 19.477 1.00 91.19 80 PHE A C 1
ATOM 652 O O . PHE A 1 80 ? -9.711 0.044 19.955 1.00 91.19 80 PHE A O 1
ATOM 659 N N . ASP A 1 81 ? -9.013 2.001 19.099 1.00 89.25 81 ASP A N 1
ATOM 660 C CA . ASP A 1 81 ? -10.291 2.695 19.270 1.00 89.25 81 ASP A CA 1
ATOM 661 C C . ASP A 1 81 ? -11.426 2.003 18.495 1.00 89.25 81 ASP A C 1
ATOM 663 O O . ASP A 1 81 ? -12.508 1.767 19.035 1.00 89.25 81 ASP A O 1
ATOM 667 N N . ARG A 1 82 ? -11.159 1.561 17.258 1.00 90.81 82 ARG A N 1
ATOM 668 C CA . ARG A 1 82 ? -12.118 0.786 16.457 1.00 90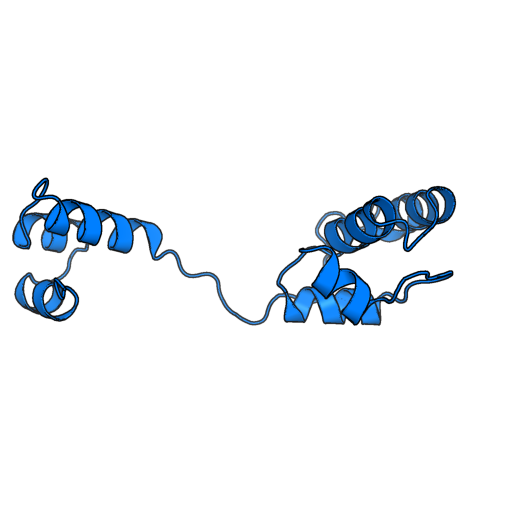.81 82 ARG A CA 1
ATOM 669 C C . ARG A 1 82 ? -12.506 -0.542 17.115 1.00 90.81 82 ARG A C 1
ATOM 671 O O . ARG A 1 82 ? -13.667 -0.937 17.036 1.00 90.81 82 ARG A O 1
ATOM 678 N N . LEU A 1 83 ? -11.556 -1.241 17.738 1.00 93.69 83 LEU A N 1
ATOM 679 C CA . LEU A 1 83 ? -11.832 -2.490 18.455 1.00 93.69 83 LEU A CA 1
ATOM 680 C C . LEU A 1 83 ? -12.686 -2.243 19.698 1.00 93.69 83 LEU A C 1
ATOM 682 O O . LEU A 1 83 ? -13.650 -2.968 19.905 1.00 93.69 83 LEU A O 1
ATOM 686 N N . LEU A 1 84 ? -12.391 -1.203 20.478 1.00 92.25 84 LEU A N 1
ATOM 687 C CA . LEU A 1 84 ? -13.196 -0.856 21.650 1.00 92.25 84 LEU A CA 1
ATOM 688 C C . LEU A 1 84 ? -14.633 -0.495 21.271 1.00 92.25 84 LEU A C 1
ATOM 690 O O . LEU A 1 84 ? -15.568 -1.023 21.868 1.00 92.25 84 LEU A O 1
ATOM 694 N N . LYS A 1 85 ? -14.822 0.316 20.222 1.00 91.25 85 LYS A N 1
ATOM 695 C CA . LYS A 1 85 ? -16.154 0.633 19.681 1.00 91.25 85 LYS A CA 1
ATOM 696 C C . LYS A 1 85 ? -16.922 -0.627 19.285 1.00 91.25 85 LYS A C 1
ATOM 698 O O . LYS A 1 85 ? -18.108 -0.736 19.580 1.00 91.25 85 LYS A O 1
ATOM 703 N N . ARG A 1 86 ? -16.239 -1.595 18.663 1.00 92.88 86 ARG A N 1
ATOM 704 C CA . ARG A 1 86 ? -16.818 -2.899 18.321 1.00 92.88 86 ARG A CA 1
ATOM 705 C C . ARG A 1 86 ? -17.197 -3.705 19.565 1.00 92.88 86 ARG A C 1
ATOM 707 O O . ARG A 1 86 ? -18.304 -4.221 19.608 1.00 92.88 86 ARG A O 1
ATOM 714 N N . CYS A 1 87 ? -16.329 -3.779 20.574 1.00 93.44 87 CYS A N 1
ATOM 715 C CA . CYS A 1 87 ? -16.625 -4.480 21.826 1.00 93.44 87 CYS A CA 1
ATOM 716 C C . CYS A 1 87 ? -17.837 -3.885 22.550 1.00 93.44 87 CYS A C 1
ATOM 718 O O . CYS A 1 87 ? -18.649 -4.636 23.079 1.00 93.44 87 CYS A O 1
ATOM 720 N N . VAL A 1 88 ? -17.979 -2.556 22.548 1.00 92.62 88 VAL A N 1
ATOM 721 C CA . VAL A 1 88 ? -19.156 -1.877 23.111 1.00 92.62 88 VAL A CA 1
ATOM 722 C C . VAL A 1 88 ? -20.413 -2.192 22.297 1.00 92.62 88 VAL A C 1
ATOM 724 O O . VAL A 1 88 ? -21.450 -2.496 22.876 1.00 92.62 88 VAL A O 1
ATOM 727 N N . ALA A 1 89 ? -20.326 -2.171 20.963 1.00 92.06 89 ALA A N 1
ATOM 728 C CA . ALA A 1 89 ? -21.451 -2.501 20.087 1.00 92.06 89 ALA A CA 1
ATOM 729 C C . ALA A 1 89 ? -21.902 -3.971 20.211 1.00 92.06 89 ALA A C 1
ATOM 731 O O . ALA A 1 89 ? -23.095 -4.250 20.165 1.00 92.06 89 ALA A O 1
ATOM 732 N N . GLU A 1 90 ? -20.962 -4.903 20.391 1.00 93.25 90 GLU A N 1
ATOM 733 C CA . GLU A 1 90 ? -21.233 -6.336 20.584 1.00 93.25 90 GLU A CA 1
ATOM 734 C C . GLU A 1 90 ? -21.578 -6.688 22.051 1.00 93.25 90 GLU A C 1
ATOM 736 O O . GLU A 1 90 ? -21.937 -7.827 22.339 1.00 93.25 90 GLU A O 1
ATOM 741 N N . GLY A 1 91 ? -21.510 -5.724 22.979 1.00 90.81 91 GLY A N 1
ATOM 742 C CA . GLY A 1 91 ? -21.877 -5.906 24.389 1.00 90.81 91 GLY A CA 1
ATOM 743 C C . GLY A 1 91 ? -20.819 -6.597 25.258 1.00 90.81 91 GLY A C 1
ATOM 744 O O . GLY A 1 91 ? -21.131 -7.025 26.366 1.00 90.81 91 GLY A O 1
ATOM 745 N N . TYR A 1 92 ? -19.575 -6.705 24.785 1.00 92.88 92 TYR A N 1
ATOM 746 C CA . TYR A 1 92 ? -18.455 -7.256 25.559 1.00 92.88 92 TYR A CA 1
ATOM 747 C C . TYR A 1 92 ? -17.916 -6.294 26.623 1.00 92.88 92 TYR A C 1
ATOM 749 O O . TYR A 1 92 ? -17.328 -6.750 27.599 1.00 92.88 92 TYR A O 1
ATOM 757 N N . LEU A 1 93 ? -18.068 -4.983 26.415 1.00 90.44 93 LEU A N 1
ATOM 758 C CA . LEU A 1 93 ? -17.606 -3.930 27.325 1.00 90.44 93 LEU A CA 1
ATOM 759 C C . LEU A 1 93 ? -18.683 -2.862 27.493 1.00 90.44 93 LEU A C 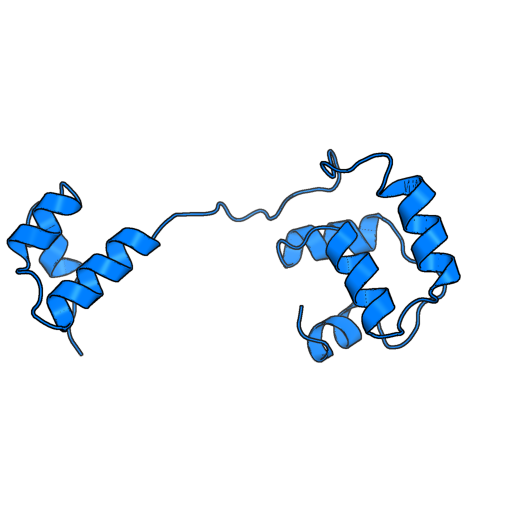1
ATOM 761 O O . LEU A 1 93 ? -19.420 -2.566 26.548 1.00 90.44 93 LEU A O 1
ATOM 765 N N . THR A 1 94 ? -18.724 -2.222 28.659 1.00 90.12 94 THR A N 1
ATOM 766 C CA . THR A 1 94 ? -19.532 -1.011 28.840 1.00 90.12 94 THR A CA 1
ATOM 767 C C . THR A 1 94 ? -18.823 0.229 28.283 1.00 90.12 94 THR A C 1
ATOM 769 O O . THR A 1 94 ? -17.619 0.236 28.007 1.00 90.12 94 THR A O 1
ATOM 772 N N . VAL A 1 95 ? -19.575 1.322 28.113 1.00 87.81 95 VAL A N 1
ATOM 773 C CA . VAL A 1 95 ? -19.033 2.603 27.626 1.00 87.81 95 VAL A CA 1
ATOM 774 C C . VAL A 1 95 ? -17.982 3.152 28.595 1.00 87.81 95 VAL A C 1
ATOM 776 O O . VAL A 1 95 ? -16.997 3.750 28.166 1.00 87.81 95 VAL A O 1
ATOM 779 N N . GLU A 1 96 ? -18.162 2.929 29.897 1.00 89.12 96 GLU A N 1
ATOM 780 C CA . GLU A 1 96 ? -17.234 3.361 30.941 1.00 89.12 96 GLU A CA 1
ATOM 781 C C . GLU A 1 96 ? -15.914 2.587 30.879 1.00 89.12 96 GLU A C 1
ATOM 783 O O . GLU A 1 96 ? -14.843 3.192 30.948 1.00 89.12 96 GLU A O 1
ATOM 788 N N . GLU A 1 97 ? -15.979 1.266 30.696 1.00 88.44 97 GLU A N 1
ATOM 789 C CA . GLU A 1 97 ? -14.797 0.408 30.568 1.00 88.44 97 GLU A CA 1
ATOM 790 C C . GLU A 1 97 ? -13.999 0.745 29.305 1.00 88.44 97 GLU A C 1
ATOM 792 O O . GLU A 1 97 ? -12.769 0.849 29.338 1.00 88.44 97 GLU A O 1
ATOM 797 N N . ALA A 1 98 ? -14.684 0.980 28.186 1.00 88.19 98 ALA A N 1
ATOM 798 C CA . ALA A 1 98 ? -14.041 1.414 26.952 1.00 88.19 98 ALA A CA 1
ATOM 799 C C . ALA A 1 98 ? -13.391 2.801 27.104 1.00 88.19 98 ALA A C 1
ATOM 801 O O . ALA A 1 98 ? -12.240 2.991 26.708 1.00 88.19 98 ALA A O 1
ATOM 802 N N . ALA A 1 99 ? -14.074 3.753 27.747 1.00 89.19 99 ALA A N 1
ATOM 803 C CA . ALA A 1 99 ? -13.540 5.090 28.001 1.00 89.19 99 ALA A CA 1
ATOM 804 C C . ALA A 1 99 ? -12.288 5.064 28.898 1.00 89.19 99 ALA A C 1
ATOM 806 O O . ALA A 1 99 ? -11.322 5.787 28.633 1.00 89.19 99 ALA A O 1
ATOM 807 N N . LEU A 1 100 ? -12.265 4.181 29.905 1.00 90.75 100 LEU A N 1
ATOM 808 C CA . LEU A 1 100 ? -11.105 3.969 30.772 1.00 90.75 100 LEU A CA 1
ATOM 809 C C . LEU A 1 100 ? -9.876 3.505 29.975 1.00 90.75 100 LEU A C 1
ATOM 811 O O . LEU A 1 100 ? -8.782 4.032 30.175 1.00 90.75 100 LEU A O 1
ATOM 815 N N . ASN A 1 101 ? -10.060 2.577 29.032 1.00 87.12 101 ASN A N 1
ATOM 816 C CA . ASN A 1 101 ? -8.981 2.063 28.183 1.00 87.12 101 ASN A CA 1
ATOM 817 C C . ASN A 1 101 ? -8.388 3.133 27.247 1.00 87.12 101 ASN A C 1
ATOM 819 O O . ASN A 1 101 ? -7.184 3.125 26.990 1.00 87.12 101 ASN A O 1
ATOM 823 N N . VAL A 1 102 ? -9.203 4.082 26.771 1.00 86.19 102 VAL A N 1
ATOM 824 C CA . VAL A 1 102 ? -8.749 5.213 25.932 1.00 86.19 102 VAL A CA 1
ATOM 825 C C . VAL A 1 102 ? -8.234 6.390 26.778 1.00 86.19 102 VAL A C 1
ATOM 827 O O . VAL A 1 102 ? -7.667 7.336 26.238 1.00 86.19 102 VAL A O 1
ATOM 830 N N . LYS A 1 103 ? -8.372 6.333 28.112 1.00 88.19 103 LYS A N 1
ATOM 831 C CA . LYS A 1 103 ? -8.059 7.430 29.050 1.00 88.19 103 LYS A CA 1
ATOM 832 C C . LYS A 1 103 ? -8.851 8.711 28.754 1.00 88.19 103 LYS A C 1
ATOM 834 O O . LYS A 1 103 ? -8.353 9.821 28.937 1.00 88.19 103 LYS A O 1
ATOM 839 N N . VAL A 1 104 ? -10.091 8.557 28.300 1.00 87.12 104 VAL A N 1
ATOM 840 C CA . VAL A 1 104 ? -11.005 9.654 27.953 1.00 87.12 104 VAL A CA 1
ATOM 841 C C . VAL A 1 104 ? -12.196 9.632 28.910 1.00 87.12 104 VAL A C 1
ATOM 843 O O . VAL A 1 104 ? -12.548 8.593 29.465 1.00 87.12 104 VAL A O 1
ATOM 846 N N . LYS A 1 105 ? -12.833 10.784 29.145 1.00 87.00 105 LYS A N 1
ATOM 847 C CA . LYS A 1 105 ? -14.030 10.840 29.996 1.00 87.00 105 LYS A CA 1
ATOM 848 C C . LYS A 1 105 ? -15.189 10.072 29.332 1.00 87.00 105 LYS A C 1
ATOM 850 O O . LYS A 1 105 ? -15.405 10.258 28.132 1.00 87.00 105 LYS A O 1
ATOM 855 N N . PRO A 1 106 ? -16.006 9.307 30.083 1.00 83.44 106 PRO A N 1
ATOM 856 C CA . PRO A 1 106 ? -17.109 8.522 29.514 1.00 83.44 106 PRO A CA 1
ATOM 857 C C . PRO A 1 106 ? -18.086 9.338 28.658 1.00 83.44 106 PRO A C 1
ATOM 859 O O . PRO A 1 106 ? -18.489 8.894 27.587 1.00 83.44 106 PRO A O 1
ATOM 862 N N . ASN A 1 107 ? -18.405 10.568 29.074 1.00 84.56 107 ASN A N 1
ATOM 863 C CA . ASN A 1 107 ? -19.290 11.460 28.315 1.00 84.56 107 ASN A CA 1
ATOM 864 C C . ASN A 1 107 ? -18.722 11.828 26.937 1.00 84.56 107 ASN A C 1
ATOM 866 O O . ASN A 1 107 ? -19.464 11.888 25.964 1.00 84.56 107 ASN A O 1
ATOM 870 N N . GLU A 1 108 ? -17.411 12.051 26.843 1.00 82.94 108 GLU A N 1
ATOM 871 C CA . GLU A 1 108 ? -16.753 12.381 25.578 1.00 82.94 108 GLU A CA 1
ATOM 872 C C . GLU A 1 108 ? -16.657 11.146 24.671 1.00 82.94 108 GLU A C 1
ATOM 874 O O . GLU A 1 108 ? -16.837 11.248 23.458 1.00 82.94 108 GLU A O 1
ATOM 879 N N . TYR A 1 109 ? -16.437 9.965 25.259 1.00 83.12 109 TYR A N 1
ATOM 880 C CA . TYR A 1 109 ? -16.426 8.704 24.520 1.00 83.12 109 TYR A CA 1
ATOM 881 C C . TYR A 1 109 ? -17.811 8.362 23.954 1.00 83.12 109 TYR A C 1
ATOM 883 O O . TYR A 1 109 ? -17.927 7.973 22.794 1.00 83.12 109 TYR A O 1
ATOM 891 N N . LYS A 1 110 ? -18.874 8.613 24.727 1.00 81.88 110 LYS A N 1
ATOM 892 C CA . LYS A 1 110 ? -20.264 8.437 24.291 1.00 81.88 110 LYS A CA 1
ATOM 893 C C . LYS A 1 110 ? -20.611 9.317 23.086 1.00 81.88 110 LYS A C 1
ATOM 895 O O . LYS A 1 110 ? -21.280 8.848 22.176 1.00 81.88 110 LYS A O 1
ATOM 900 N N . CYS A 1 111 ? -20.109 10.553 23.025 1.00 81.25 111 CYS A N 1
ATOM 901 C CA . CYS A 1 111 ? -20.294 11.422 21.854 1.00 81.25 111 CYS A CA 1
ATOM 902 C C . CYS A 1 111 ? -19.604 10.890 20.584 1.00 81.25 111 CYS A C 1
ATOM 904 O O . CYS A 1 111 ? -20.040 11.199 19.480 1.00 81.25 111 CYS A O 1
ATOM 906 N N . LYS A 1 112 ? -18.534 10.096 20.728 1.00 81.06 112 LYS A N 1
ATOM 907 C CA . LYS A 1 112 ? -17.792 9.476 19.614 1.00 81.06 112 LYS A CA 1
ATOM 908 C C . LYS A 1 112 ? -18.384 8.131 19.175 1.00 81.06 112 LYS A C 1
ATOM 910 O O . LYS A 1 112 ? -17.864 7.523 18.237 1.00 81.06 112 LYS A O 1
ATOM 915 N N . LEU A 1 113 ? -19.422 7.649 19.861 1.00 82.94 113 LEU A N 1
ATOM 916 C CA . LEU A 1 113 ? -20.005 6.327 19.668 1.00 82.94 113 LEU A CA 1
ATOM 917 C C . LEU A 1 113 ? -21.491 6.470 19.325 1.00 82.94 113 LEU A C 1
ATOM 919 O O . LEU A 1 113 ? -22.329 6.743 20.179 1.00 82.94 113 LEU A O 1
ATOM 923 N N . THR A 1 114 ? -21.814 6.286 18.048 1.00 85.75 114 THR A N 1
ATOM 924 C CA . THR A 1 114 ? -23.190 6.261 17.543 1.00 85.75 114 THR A CA 1
ATOM 925 C C . THR A 1 114 ? -23.488 4.853 17.055 1.00 85.75 114 THR A C 1
ATOM 927 O O . THR A 1 114 ? -22.833 4.372 16.132 1.00 85.75 114 THR A O 1
ATOM 930 N N . LEU A 1 115 ? -24.443 4.184 17.702 1.00 80.00 115 LEU A N 1
ATOM 931 C CA . LEU A 1 115 ? -24.971 2.905 17.235 1.00 80.00 115 LEU A CA 1
ATOM 932 C C . LEU A 1 115 ? -26.030 3.199 16.166 1.00 80.00 115 LEU A C 1
ATOM 934 O O . LEU A 1 115 ? -26.913 4.027 16.400 1.00 80.00 115 LEU A O 1
ATOM 938 N N . LEU A 1 116 ? -25.881 2.575 14.999 1.00 78.81 116 LEU A N 1
ATOM 939 C CA . LEU A 1 116 ? -26.852 2.591 13.900 1.00 78.81 116 LEU A CA 1
ATOM 940 C C . LEU A 1 116 ? -27.767 1.374 14.029 1.00 78.81 116 LEU A C 1
ATOM 942 O O . LEU A 1 116 ? -28.979 1.540 13.780 1.00 78.81 116 LEU A O 1
#

Secondary structure (DSSP, 8-state):
--HHHHHHHH-S--S---HHHHHHHHHHH---HHHHHHHHHHTTSS-HHHHHHHIIIIITT-TT-TTS---SSPP---HHHHHHHHHHHTTSS-HHHHHHHHT--HHHHHHT----

pLDDT: mean 90.34, std 4.09, range [78.81, 95.75]

Radius of gyration: 21.89 Å; chains: 1; bounding box: 49×23×53 Å

Foldseek 3Di:
DDLVVLCVLLNQADADDDLVSLLVVCQVPVDDSLVNLVVCPVSVRYDPVVSVVCCVPPCVVCVVCPPSHGHPDDDDDCPLVVVLLVCCLVVVDPLCRSCVVVVHDSVVSVVVHDDD